Protein AF-A0AAW5EVE6-F1 (afdb_monomer)

InterPro domains:
  IPR014790 MutL, C-terminal, dimerisation [PF08676] (56-143)
  IPR014790 MutL, C-terminal, dimerisation [SM00853] (54-142)
  IPR037198 MutL, C-terminal domain superfamily [SSF118116] (49-143)
  IPR042120 MutL, C-terminal domain, dimerisation subdomain [G3DSA:3.30.1540.20] (57-97)
  IPR042121 MutL, C-terminal domain, regulatory subdomain [G3DSA:3.30.1370.100] (98-143)

Solvent-accessible surface area (backbone atoms only — not comparable to full-atom values): 9051 Å² total; per-residue (Å²): 142,84,87,88,82,80,87,82,86,82,82,80,88,78,69,98,85,69,82,74,72,82,66,86,70,68,74,83,71,78,81,72,80,65,73,75,51,52,68,52,50,61,60,46,58,75,44,98,47,92,65,33,47,80,75,48,72,47,92,89,48,28,39,34,16,40,28,82,88,66,50,78,42,79,39,56,49,62,66,51,49,51,51,51,54,48,52,53,50,49,52,26,49,76,70,73,55,38,90,59,80,84,64,97,64,68,47,80,47,79,41,61,46,74,53,45,59,54,51,61,73,40,45,78,60,36,45,58,68,36,42,66,74,45,88,37,94,68,38,27,31,35,69

Secondary structure (DSSP, 8-state):
-----PPPPPPPPP-TT-----TTS---------HHHHHHHHHHTTS--TT-EEEEEETTTEEEEE-TTS-EEEEEHHHHHHHHHHHHHHHHHHTT-------SSPPEEE--HHHHHHHHTTHHHHHHTT---EEETTTEEE-

Radius of gyration: 27.79 Å; Cα contacts (8 Å, |Δi|>4): 134; chains: 1; bounding box: 50×80×57 Å

Organism: Novacetimonas hansenii (NCBI:txid436)

Sequence (143 aa):
SGDVAAPSPVPSPAGFADSSLPLAALPSARRVVAEDAQTRADNVAAMDYPLGAAMAQVLGTYILSQTADGALVLVDQHAAHERLTHEILRQQYMGGEIRAQRLLLPEVVDLPARQVDVLLGFVPALARLGIEIEPFGGTAVLV

Nearest PDB structures (foldseek):
  3ncv-assembly1_A  TM=8.108E-01  e=2.466E-04  Neisseria gonorrhoeae FA 1090
  3gab-assembly2_B  TM=6.233E-01  e=5.281E-04  Bacillus subtilis
  3gab-assembly3_D-2  TM=6.314E-01  e=1.131E-03  Bacillus subtilis
  3kdg-assembly1_A  TM=5.516E-01  e=4.097E-04  Bacillus subtilis
  6u8t-assembly1_B  TM=3.532E-01  e=2.774E+00  Pasteurella multocida subsp. multocida str. Pm70

Foldseek 3Di:
DDDDDDDDDDDDDDDDPDPPDPCVCPPPPPPPPPPPVVVVLVVQQVDPPVQAAFDDDDPVFWTWHAHNVRDIDIHGPVVVVCVVVVVLLVVCLVVQHDDADDDPDWDKAFAQLVVVVVVVVCQVVCVSSRHHWADDPSGIITD

Mean predicted aligned error: 15.01 Å

Structure (mmCIF, N/CA/C/O backbone):
data_AF-A0AAW5EVE6-F1
#
_entry.id   AF-A0AAW5EVE6-F1
#
loop_
_atom_site.group_PDB
_atom_site.id
_atom_site.type_symbol
_atom_site.label_atom_id
_atom_site.label_alt_id
_atom_site.label_comp_id
_atom_site.label_asym_id
_atom_site.label_entity_id
_atom_site.label_seq_id
_atom_site.pdbx_PDB_ins_code
_atom_site.Cartn_x
_atom_site.Cartn_y
_atom_site.Cartn_z
_atom_site.occupancy
_atom_site.B_iso_or_equiv
_atom_site.auth_seq_id
_atom_site.auth_comp_id
_atom_site.auth_asym_id
_atom_site.auth_atom_id
_atom_site.pdbx_PDB_model_num
ATOM 1 N N . SER A 1 1 ? 18.962 63.851 -30.003 1.00 45.31 1 SER A N 1
ATOM 2 C CA . SER A 1 1 ? 18.533 62.555 -30.550 1.00 45.31 1 SER A CA 1
ATOM 3 C C . SER A 1 1 ? 18.111 61.662 -29.406 1.00 45.31 1 SER A C 1
ATOM 5 O O . SER A 1 1 ? 18.964 61.083 -28.753 1.00 45.31 1 SER A O 1
ATOM 7 N N . GLY A 1 2 ? 16.820 61.662 -29.089 1.00 48.50 2 GLY A N 1
ATOM 8 C CA . GLY A 1 2 ? 16.211 60.714 -28.163 1.00 48.50 2 GLY A CA 1
ATOM 9 C C . GLY A 1 2 ? 15.138 59.986 -28.951 1.00 48.50 2 GLY A C 1
ATOM 10 O O . GLY A 1 2 ? 14.281 60.651 -29.527 1.00 48.50 2 GLY A O 1
ATOM 11 N N . ASP A 1 3 ? 15.249 58.667 -29.042 1.00 48.28 3 ASP A N 1
ATOM 12 C CA . ASP A 1 3 ? 14.257 57.819 -29.691 1.00 48.28 3 ASP A CA 1
ATOM 13 C C . ASP A 1 3 ? 13.547 57.005 -28.607 1.00 48.28 3 ASP A C 1
ATOM 15 O O . ASP A 1 3 ? 14.190 56.391 -27.752 1.00 48.28 3 ASP A O 1
ATOM 19 N N . VAL A 1 4 ? 12.220 57.094 -28.595 1.00 50.97 4 VAL A N 1
ATOM 20 C CA . VAL A 1 4 ? 11.319 56.419 -27.658 1.00 50.97 4 VAL A CA 1
ATOM 21 C C . VAL A 1 4 ? 10.737 55.224 -28.399 1.00 50.97 4 VAL A C 1
ATOM 23 O O . VAL A 1 4 ? 9.957 55.404 -29.330 1.00 50.97 4 VAL A O 1
ATOM 26 N N . ALA A 1 5 ? 11.067 54.009 -27.964 1.00 47.56 5 ALA A N 1
ATOM 27 C CA . ALA A 1 5 ? 10.412 52.791 -28.433 1.00 47.56 5 ALA A CA 1
ATOM 28 C C . ALA A 1 5 ? 9.469 52.251 -27.343 1.00 47.56 5 ALA A C 1
ATOM 30 O O . ALA A 1 5 ? 9.874 52.028 -26.202 1.00 47.56 5 ALA A O 1
ATOM 31 N N . ALA A 1 6 ? 8.194 52.092 -27.707 1.00 54.66 6 ALA A N 1
ATOM 32 C CA . ALA A 1 6 ? 7.097 51.622 -26.861 1.00 54.66 6 ALA A CA 1
ATOM 33 C C . ALA A 1 6 ? 7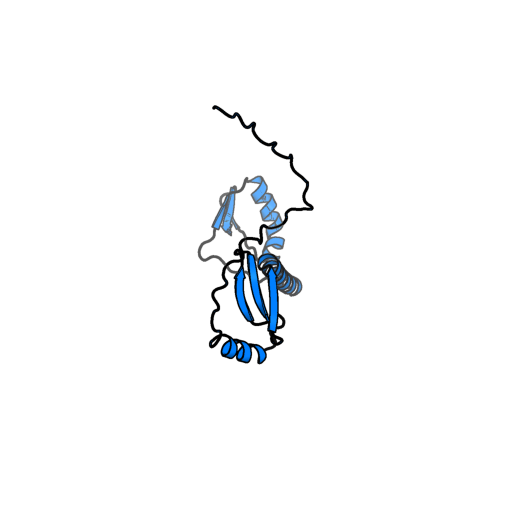.205 50.116 -26.514 1.00 54.66 6 ALA A C 1
ATOM 35 O O . ALA A 1 6 ? 7.820 49.361 -27.269 1.00 54.66 6 ALA A O 1
ATOM 36 N N . PRO A 1 7 ? 6.589 49.649 -25.408 1.00 47.78 7 PRO A N 1
ATOM 37 C CA . PRO A 1 7 ? 6.605 48.235 -25.032 1.00 47.78 7 PRO A CA 1
ATOM 38 C C . PRO A 1 7 ? 5.690 47.380 -25.929 1.00 47.78 7 PRO A C 1
ATOM 40 O O . PRO A 1 7 ? 4.555 47.756 -26.223 1.00 47.78 7 PRO A O 1
ATOM 43 N N . SER A 1 8 ? 6.180 46.203 -26.325 1.00 51.34 8 SER A N 1
ATOM 44 C CA . SER A 1 8 ? 5.432 45.190 -27.086 1.00 51.34 8 SER A CA 1
ATOM 45 C C . SER A 1 8 ? 4.387 44.457 -26.220 1.00 51.34 8 SER A C 1
ATOM 47 O O . SER A 1 8 ? 4.595 44.304 -25.014 1.00 51.34 8 SER A O 1
ATOM 49 N N . PRO A 1 9 ? 3.272 43.979 -26.810 1.00 47.69 9 PRO A N 1
ATOM 50 C CA . PRO A 1 9 ? 2.133 43.441 -26.069 1.00 47.69 9 PRO A CA 1
ATOM 51 C C . PRO A 1 9 ? 2.387 42.030 -25.519 1.00 47.69 9 PRO A C 1
ATOM 53 O O . PRO A 1 9 ? 3.032 41.202 -26.160 1.00 47.69 9 PRO A O 1
ATOM 56 N N . VAL A 1 10 ? 1.806 41.739 -24.354 1.00 57.34 10 VAL A N 1
ATOM 57 C CA . VAL A 1 10 ? 1.725 40.386 -23.776 1.00 57.34 10 VAL A CA 1
ATOM 58 C C . VAL A 1 10 ? 0.505 39.653 -24.352 1.00 57.34 10 VAL A C 1
ATOM 60 O O . VAL A 1 10 ? -0.614 40.146 -24.182 1.00 57.34 10 VAL A O 1
ATOM 63 N N . PRO A 1 11 ? 0.659 38.489 -25.011 1.00 52.50 11 PRO A N 1
ATOM 64 C CA . PRO A 1 11 ? -0.484 37.675 -25.409 1.00 52.50 11 PRO A CA 1
ATOM 65 C C . PRO A 1 11 ? -1.069 36.902 -24.212 1.00 52.50 11 PRO A C 1
ATOM 67 O O . PRO A 1 11 ? -0.345 36.342 -23.391 1.00 52.50 11 PRO A O 1
ATOM 70 N N . SER A 1 12 ? -2.403 36.894 -24.126 1.00 52.41 12 SER A N 1
ATOM 71 C CA . SER A 1 12 ? -3.210 36.124 -23.162 1.00 52.41 12 SER A CA 1
ATOM 72 C C . SER A 1 12 ? -3.257 34.623 -23.523 1.00 52.41 12 SER A C 1
ATOM 74 O O . SER A 1 12 ? -3.010 34.280 -24.679 1.00 52.41 12 SER A O 1
ATOM 76 N N . PRO A 1 13 ? -3.540 33.715 -22.564 1.00 49.59 13 PRO A N 1
ATOM 77 C CA . PRO A 1 13 ? -3.105 32.320 -22.638 1.00 49.59 13 PRO A CA 1
ATOM 78 C C . PRO A 1 13 ? -3.966 31.466 -23.580 1.00 49.59 13 PRO A C 1
ATOM 80 O O . PRO A 1 13 ? -5.193 31.456 -23.484 1.00 49.59 13 PRO A O 1
ATOM 83 N N . ALA A 1 14 ? -3.307 30.706 -24.458 1.00 49.31 14 ALA A N 1
ATOM 84 C CA . ALA A 1 14 ? -3.922 29.633 -25.234 1.00 49.31 14 ALA A CA 1
ATOM 85 C C . ALA A 1 14 ? -4.047 28.363 -24.372 1.00 49.31 14 ALA A C 1
ATOM 87 O O . ALA A 1 14 ? -3.162 28.050 -23.576 1.00 49.31 14 ALA A O 1
ATOM 88 N N . GLY A 1 15 ? -5.176 27.663 -24.507 1.00 45.88 15 GLY A N 1
ATOM 89 C CA . GLY A 1 15 ? -5.514 26.460 -23.746 1.00 45.88 15 GLY A CA 1
ATOM 90 C C . GLY A 1 15 ? -4.602 25.255 -24.007 1.00 45.88 15 GLY A C 1
ATOM 91 O O . GLY A 1 15 ? -3.751 25.273 -24.891 1.00 45.88 15 GLY A O 1
ATOM 92 N N . PHE A 1 16 ? -4.848 24.197 -23.225 1.00 54.97 16 PHE A N 1
ATOM 93 C CA . PHE A 1 16 ? -4.097 22.941 -23.028 1.00 54.97 16 PHE A CA 1
ATOM 94 C C . PHE A 1 16 ? -3.602 22.149 -24.263 1.00 54.97 16 PHE A C 1
ATOM 96 O O . PHE A 1 16 ? -3.054 21.065 -24.090 1.00 54.97 16 PHE A O 1
ATOM 103 N N . ALA A 1 17 ? -3.773 22.636 -25.491 1.00 51.78 17 ALA A N 1
ATOM 104 C CA . ALA A 1 17 ? -3.446 21.899 -26.710 1.00 51.78 17 ALA A CA 1
ATOM 105 C C . ALA A 1 17 ? -2.113 22.292 -27.374 1.00 51.78 17 ALA A C 1
ATOM 107 O O . ALA A 1 17 ? -1.734 21.631 -28.334 1.00 51.78 17 ALA A O 1
ATOM 108 N N . ASP A 1 18 ? -1.394 23.315 -26.892 1.00 47.00 18 ASP A N 1
ATOM 109 C CA . ASP A 1 18 ? -0.177 23.786 -27.581 1.00 47.00 18 ASP A CA 1
ATOM 110 C C . ASP A 1 18 ? 0.961 24.213 -26.638 1.00 47.00 18 ASP A C 1
ATOM 112 O O . ASP A 1 18 ? 1.659 25.207 -26.846 1.00 47.00 18 ASP A O 1
ATOM 116 N N . SER A 1 19 ? 1.184 23.453 -25.562 1.00 50.03 19 SER A N 1
ATOM 117 C CA . SER A 1 19 ? 2.449 23.544 -24.832 1.00 50.03 19 SER A CA 1
ATOM 118 C C . SER A 1 19 ? 3.534 22.831 -25.638 1.00 50.03 19 SER A C 1
ATOM 120 O O . SER A 1 19 ? 3.864 21.670 -25.388 1.00 50.03 19 SER A O 1
ATOM 122 N N . SER A 1 20 ? 4.079 23.528 -26.631 1.00 51.25 20 SER A N 1
ATOM 123 C CA . SER A 1 20 ? 5.347 23.155 -27.246 1.00 51.25 20 SER A CA 1
ATOM 124 C C . SER A 1 20 ? 6.426 23.134 -26.158 1.00 51.25 20 SER A C 1
ATOM 126 O O . SER A 1 20 ? 6.780 24.153 -25.564 1.00 51.25 20 SER A O 1
ATOM 128 N N . LEU A 1 21 ? 6.924 21.937 -25.840 1.00 52.16 21 LEU A N 1
ATOM 129 C CA . LEU A 1 21 ? 8.084 21.795 -24.966 1.00 52.16 21 LEU A CA 1
ATOM 130 C C . LEU A 1 21 ? 9.257 22.521 -25.647 1.00 52.16 21 LEU A C 1
ATOM 132 O O . LEU A 1 21 ? 9.522 22.241 -26.821 1.00 52.16 21 LEU A O 1
ATOM 136 N N . PRO A 1 22 ? 9.967 23.441 -24.966 1.00 47.81 22 PRO A N 1
ATOM 137 C CA . PRO A 1 22 ? 11.094 24.153 -25.550 1.00 47.81 22 PRO A CA 1
ATOM 138 C C . PRO A 1 22 ? 12.276 23.185 -25.678 1.00 47.81 22 PRO A C 1
ATOM 140 O O . PRO A 1 22 ? 13.192 23.168 -24.863 1.00 47.81 22 PRO A O 1
ATOM 143 N N . LEU A 1 23 ? 12.254 22.366 -26.729 1.00 56.19 23 LEU A N 1
ATOM 144 C CA . LEU A 1 23 ? 13.305 21.407 -27.073 1.00 56.19 23 LEU A CA 1
ATOM 145 C C . LEU A 1 23 ? 14.517 22.088 -27.744 1.00 56.19 23 LEU A C 1
ATOM 147 O O . LEU A 1 23 ? 15.449 21.421 -28.180 1.00 56.19 23 LEU A O 1
ATOM 151 N N . ALA A 1 24 ? 14.509 23.425 -27.835 1.00 55.53 24 ALA A N 1
ATOM 152 C CA . ALA A 1 24 ? 15.553 24.229 -28.473 1.00 55.53 24 ALA A CA 1
ATOM 153 C C . ALA A 1 24 ? 16.899 24.196 -27.723 1.00 55.53 24 ALA A C 1
ATOM 155 O O . ALA A 1 24 ? 17.934 24.509 -28.307 1.00 55.53 24 ALA A O 1
ATOM 156 N N . ALA A 1 25 ? 16.906 23.775 -26.457 1.00 59.16 25 ALA A N 1
ATOM 157 C CA . ALA A 1 25 ? 18.119 23.442 -25.725 1.00 59.16 25 ALA A CA 1
ATOM 158 C C . ALA A 1 25 ? 18.283 21.918 -25.703 1.00 59.16 25 ALA A C 1
ATOM 160 O O . ALA A 1 25 ? 17.994 21.265 -24.702 1.00 59.16 25 ALA A O 1
ATOM 161 N N . LEU A 1 26 ? 18.720 21.338 -26.824 1.00 48.91 26 LEU A N 1
ATOM 162 C CA . LEU A 1 26 ? 19.173 19.950 -26.824 1.00 48.91 26 LEU A CA 1
ATOM 163 C C . LEU A 1 26 ? 20.364 19.861 -25.856 1.00 48.91 26 LEU A C 1
ATOM 165 O O . LEU A 1 26 ? 21.375 20.529 -26.099 1.00 48.91 26 LEU A O 1
ATOM 169 N N . PRO A 1 27 ? 20.292 19.081 -24.762 1.00 51.47 27 PRO A N 1
ATOM 170 C CA . PRO A 1 27 ? 21.482 18.815 -23.978 1.00 51.47 27 PRO A CA 1
ATOM 171 C C . PRO A 1 27 ? 22.489 18.145 -24.911 1.00 51.47 27 PRO A C 1
ATOM 173 O O . PRO A 1 27 ? 22.150 17.206 -25.636 1.00 51.47 27 PRO A O 1
ATOM 176 N N . SER A 1 28 ? 23.728 18.628 -24.917 1.00 60.03 28 SER A N 1
ATOM 177 C CA . SER A 1 28 ? 24.845 17.91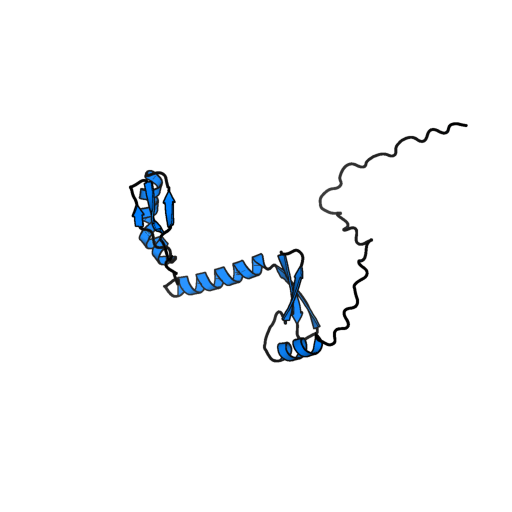2 -25.519 1.00 60.03 28 SER A CA 1
ATOM 178 C C . SER A 1 28 ? 24.971 16.591 -24.767 1.00 60.03 28 SER A C 1
ATOM 180 O O . SER A 1 28 ? 25.572 16.517 -23.696 1.00 60.03 28 SER A O 1
ATOM 182 N N . ALA A 1 29 ? 24.313 15.554 -25.287 1.00 55.66 29 ALA A N 1
ATOM 183 C CA . ALA A 1 29 ? 24.345 14.233 -24.699 1.00 55.66 29 ALA A CA 1
ATOM 184 C C . ALA A 1 29 ? 25.814 13.824 -24.596 1.00 55.66 29 ALA A C 1
ATOM 186 O O . ALA A 1 29 ? 26.517 13.707 -25.605 1.00 55.66 29 ALA A O 1
ATOM 187 N N . ARG A 1 30 ? 26.301 13.647 -23.365 1.00 49.22 30 ARG A N 1
ATOM 188 C CA . ARG A 1 30 ? 27.604 13.035 -23.138 1.00 49.22 30 ARG A CA 1
ATOM 189 C C . ARG A 1 30 ? 27.531 11.662 -23.790 1.00 49.22 30 ARG A C 1
ATOM 191 O O . ARG A 1 30 ? 26.768 10.813 -23.339 1.00 49.22 30 ARG A O 1
ATOM 198 N N . ARG A 1 31 ? 28.296 11.454 -24.862 1.00 49.06 31 ARG A N 1
ATOM 199 C CA . ARG A 1 31 ? 28.448 10.138 -25.478 1.00 49.06 31 ARG A CA 1
ATOM 200 C C . ARG A 1 31 ? 29.150 9.253 -24.452 1.00 49.06 31 ARG A C 1
ATOM 202 O O . ARG A 1 31 ? 30.368 9.306 -24.312 1.00 49.06 31 ARG A O 1
ATOM 209 N N . VAL A 1 32 ? 28.371 8.518 -23.667 1.00 50.38 32 VAL A N 1
ATOM 210 C CA . VAL A 1 32 ? 28.898 7.444 -22.831 1.00 50.38 32 VAL A CA 1
ATOM 211 C C . VAL A 1 32 ? 29.288 6.345 -23.808 1.00 50.38 32 VAL A C 1
ATOM 213 O O . VAL A 1 32 ? 28.438 5.816 -24.523 1.00 50.38 32 VAL A O 1
ATOM 216 N N . VAL A 1 33 ? 30.587 6.086 -23.931 1.00 49.62 33 VAL A N 1
ATOM 217 C CA . VAL A 1 33 ? 31.083 4.961 -24.723 1.00 49.62 33 VAL A CA 1
ATOM 218 C C . VAL A 1 33 ? 30.637 3.704 -23.982 1.00 49.62 33 VAL A C 1
ATOM 220 O O . VAL A 1 33 ? 31.029 3.469 -22.842 1.00 49.62 33 VAL A O 1
ATOM 223 N N . ALA A 1 34 ? 29.705 2.981 -24.588 1.00 53.66 34 ALA A N 1
ATOM 224 C CA . ALA A 1 34 ? 28.984 1.872 -23.988 1.00 53.66 34 ALA A CA 1
ATOM 225 C C . ALA A 1 34 ? 29.793 0.567 -24.086 1.00 53.66 34 ALA A C 1
ATOM 227 O O . ALA A 1 34 ? 29.358 -0.370 -24.739 1.00 53.66 34 ALA A O 1
ATOM 228 N N . GLU A 1 35 ? 30.977 0.493 -23.475 1.00 50.22 35 GLU A N 1
ATOM 229 C CA . GLU A 1 35 ? 31.711 -0.786 -23.396 1.00 50.22 35 GLU A CA 1
ATOM 230 C C . GLU A 1 35 ? 31.150 -1.698 -22.286 1.00 50.22 35 GLU A C 1
ATOM 232 O O . GLU A 1 35 ? 31.064 -2.907 -22.469 1.00 50.22 35 GLU A O 1
ATOM 237 N N . ASP A 1 36 ? 30.625 -1.130 -21.191 1.00 52.16 36 ASP A N 1
ATOM 238 C CA . ASP A 1 36 ? 30.060 -1.891 -20.058 1.00 52.16 36 ASP A 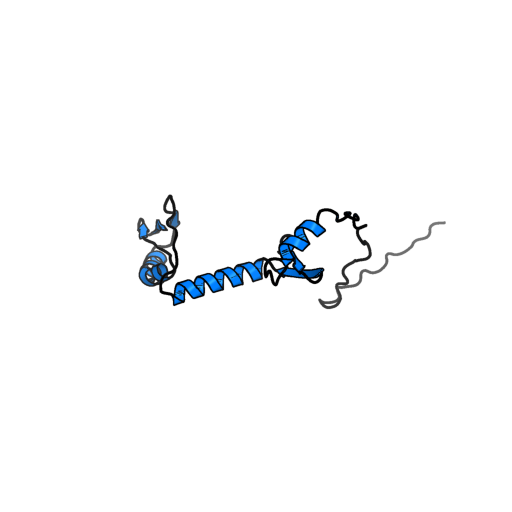CA 1
ATOM 239 C C . ASP A 1 36 ? 28.558 -2.222 -20.176 1.00 52.16 36 ASP A C 1
ATOM 241 O O . ASP A 1 36 ? 28.006 -2.963 -19.350 1.00 52.16 36 ASP A O 1
ATOM 245 N N . ALA A 1 37 ? 27.866 -1.638 -21.159 1.00 54.97 37 ALA A N 1
ATOM 246 C CA . ALA A 1 37 ? 26.435 -1.867 -21.375 1.00 54.97 37 ALA A CA 1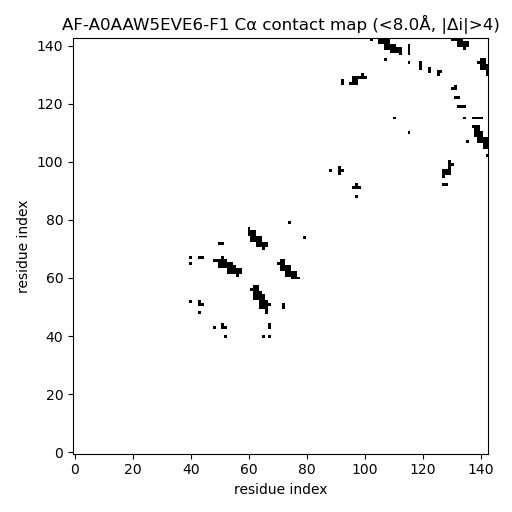
ATOM 247 C C . ALA A 1 37 ? 26.183 -3.160 -22.161 1.00 54.97 37 ALA A C 1
ATOM 249 O O . ALA A 1 37 ? 25.236 -3.881 -21.853 1.00 54.97 37 ALA A O 1
ATOM 250 N N . GLN A 1 38 ? 27.061 -3.481 -23.118 1.00 55.12 38 GLN A N 1
ATOM 251 C CA . GLN A 1 38 ? 26.913 -4.642 -23.993 1.00 55.12 38 GLN A CA 1
ATOM 252 C C . GLN A 1 38 ? 26.961 -5.953 -23.193 1.00 55.12 38 GLN A C 1
ATOM 254 O O . GLN A 1 38 ? 26.047 -6.764 -23.274 1.00 55.12 38 GLN A O 1
ATOM 259 N N . THR A 1 39 ? 27.936 -6.092 -22.290 1.00 51.44 39 THR A N 1
ATOM 260 C CA . THR A 1 39 ? 28.096 -7.282 -21.435 1.00 51.44 39 THR A CA 1
ATOM 261 C C . THR A 1 39 ? 26.924 -7.499 -20.466 1.00 51.44 39 THR A C 1
ATOM 263 O O . THR A 1 39 ? 26.627 -8.633 -20.093 1.00 51.44 39 THR A O 1
ATOM 266 N N . ARG A 1 40 ? 26.234 -6.427 -20.037 1.00 54.28 40 ARG A N 1
ATOM 267 C CA . ARG A 1 40 ? 25.008 -6.536 -19.223 1.00 54.28 40 ARG A CA 1
ATOM 268 C C . ARG A 1 40 ? 23.792 -6.881 -20.079 1.00 54.28 40 ARG A C 1
ATOM 270 O O . ARG A 1 40 ? 23.005 -7.721 -19.659 1.00 54.28 40 ARG A O 1
ATOM 277 N N . ALA A 1 41 ? 23.656 -6.273 -21.255 1.00 53.62 41 ALA A N 1
ATOM 278 C CA . ALA A 1 41 ? 22.567 -6.550 -22.190 1.00 53.62 41 ALA A CA 1
ATOM 279 C C . ALA A 1 41 ? 22.579 -8.015 -22.666 1.00 53.62 41 ALA A C 1
ATOM 281 O O . ALA A 1 41 ? 21.535 -8.667 -22.661 1.00 53.62 41 ALA A O 1
ATOM 282 N N . ASP A 1 42 ? 23.759 -8.568 -22.958 1.00 52.78 42 ASP A N 1
ATOM 283 C CA . ASP A 1 42 ? 23.918 -9.960 -23.400 1.00 52.78 42 ASP A CA 1
ATOM 284 C C . ASP A 1 42 ? 23.499 -10.973 -22.313 1.00 52.78 42 ASP A C 1
ATOM 286 O O . ASP A 1 42 ? 22.963 -12.038 -22.612 1.00 52.78 42 ASP A O 1
ATOM 290 N N . ASN A 1 43 ? 23.685 -10.630 -21.033 1.00 53.88 43 ASN A N 1
ATOM 291 C CA . ASN A 1 43 ? 23.289 -11.470 -19.894 1.00 53.88 43 ASN A CA 1
ATOM 292 C C . ASN A 1 43 ? 21.779 -11.369 -19.588 1.00 53.88 43 ASN A C 1
ATOM 294 O O . ASN A 1 43 ? 21.169 -12.301 -19.071 1.00 53.88 43 ASN A O 1
ATOM 298 N N . VAL A 1 44 ? 21.154 -10.244 -19.946 1.00 53.84 44 VAL A N 1
ATOM 299 C CA . VAL A 1 44 ? 19.703 -10.018 -19.826 1.00 53.84 44 VAL A CA 1
ATOM 300 C C . VAL A 1 44 ? 18.947 -10.760 -20.924 1.00 53.84 44 VAL A C 1
ATOM 302 O O . VAL A 1 44 ? 17.866 -11.269 -20.660 1.00 53.84 44 VAL A O 1
ATOM 305 N N . ALA A 1 45 ? 19.530 -10.905 -22.117 1.00 53.62 45 ALA A N 1
ATOM 306 C CA . ALA A 1 45 ? 18.956 -11.700 -23.203 1.00 53.62 45 ALA A CA 1
ATOM 307 C C . ALA A 1 45 ? 18.837 -13.206 -22.876 1.00 53.62 45 ALA A C 1
ATOM 309 O O . ALA A 1 45 ? 18.068 -13.911 -23.523 1.00 53.62 45 ALA A O 1
ATOM 310 N N . ALA A 1 46 ? 19.574 -13.707 -21.873 1.00 55.94 46 ALA A N 1
ATOM 311 C CA . ALA A 1 46 ? 19.525 -15.105 -21.436 1.00 55.94 46 ALA A CA 1
ATOM 312 C C . ALA A 1 46 ? 18.359 -15.425 -20.475 1.00 55.94 46 ALA A C 1
ATOM 314 O O . ALA A 1 46 ? 18.124 -16.594 -20.165 1.00 55.94 46 ALA A O 1
ATOM 315 N N . MET A 1 47 ? 17.625 -14.416 -19.997 1.00 57.25 47 MET A N 1
ATOM 316 C CA . MET A 1 47 ? 16.424 -14.579 -19.176 1.00 57.25 47 MET A CA 1
ATOM 317 C C . MET A 1 47 ? 15.247 -13.854 -19.837 1.00 57.25 47 MET A C 1
ATOM 319 O O . MET A 1 47 ? 15.406 -12.743 -20.334 1.00 57.25 47 MET A O 1
ATOM 323 N N . ASP A 1 48 ? 14.055 -14.455 -19.816 1.00 69.62 48 ASP A N 1
ATOM 324 C CA . ASP A 1 48 ? 12.833 -13.845 -20.358 1.00 69.62 48 ASP A CA 1
ATOM 325 C C . ASP A 1 48 ? 12.390 -12.638 -19.508 1.00 69.62 48 ASP A C 1
ATOM 327 O O . ASP A 1 48 ? 11.495 -12.722 -18.667 1.00 69.62 48 ASP A O 1
ATOM 331 N N . TYR A 1 49 ? 13.027 -11.488 -19.725 1.00 81.81 49 TYR A N 1
ATOM 332 C CA . TYR A 1 49 ? 12.606 -10.195 -19.198 1.00 81.81 49 TYR A CA 1
ATOM 333 C C . TYR A 1 49 ? 11.845 -9.440 -20.295 1.00 81.81 49 TYR A C 1
ATOM 335 O O . TYR A 1 49 ? 12.466 -8.730 -21.087 1.00 81.81 49 TYR A O 1
ATOM 343 N N . PRO A 1 50 ? 10.502 -9.537 -20.366 1.00 84.88 50 PRO A N 1
ATOM 344 C CA . PRO A 1 50 ? 9.726 -8.924 -21.450 1.00 84.88 50 PRO A CA 1
ATOM 345 C C . PRO A 1 50 ? 9.824 -7.392 -21.481 1.00 84.88 50 PRO A C 1
ATOM 347 O O . PRO A 1 50 ? 9.591 -6.784 -22.519 1.00 84.88 50 PRO A O 1
ATOM 350 N N . LEU A 1 51 ? 10.179 -6.763 -20.356 1.00 91.25 51 LEU A N 1
ATOM 351 C CA . LEU A 1 51 ? 10.435 -5.320 -20.267 1.00 91.25 51 LEU A CA 1
ATOM 352 C C . LEU A 1 51 ? 11.925 -4.963 -20.382 1.00 91.25 51 LEU A C 1
ATOM 354 O O . LEU A 1 51 ? 12.278 -3.788 -20.329 1.00 91.25 51 LEU A O 1
ATOM 358 N N . GLY A 1 52 ? 12.794 -5.959 -20.559 1.00 92.19 52 GLY A N 1
ATOM 359 C CA . GLY A 1 52 ? 14.231 -5.770 -20.674 1.00 92.19 52 GLY A CA 1
ATOM 360 C C . GLY A 1 52 ? 14.930 -5.431 -19.359 1.00 92.19 52 GLY A C 1
ATOM 361 O O . GLY A 1 52 ? 14.397 -5.636 -18.267 1.00 92.19 52 GLY A O 1
ATOM 362 N N . ALA A 1 53 ? 16.151 -4.912 -19.473 1.00 91.75 53 ALA A N 1
ATOM 363 C CA . ALA A 1 53 ? 16.953 -4.472 -18.337 1.00 91.75 53 ALA A CA 1
ATOM 364 C C . ALA A 1 53 ? 16.710 -3.000 -18.023 1.00 91.75 53 ALA A C 1
ATOM 366 O O . ALA A 1 53 ? 16.860 -2.143 -18.895 1.00 91.75 53 ALA A O 1
ATOM 367 N N . ALA A 1 54 ? 16.421 -2.703 -16.756 1.00 94.12 54 ALA A N 1
ATOM 368 C CA . ALA A 1 54 ? 16.354 -1.335 -16.262 1.00 94.12 54 ALA A CA 1
ATOM 369 C C . ALA A 1 54 ? 17.725 -0.648 -16.392 1.00 94.12 54 ALA A C 1
ATOM 371 O O . ALA A 1 54 ? 18.746 -1.164 -15.938 1.00 94.12 54 ALA A O 1
ATOM 372 N N . MET A 1 55 ? 17.733 0.531 -17.007 1.00 94.62 55 MET A N 1
ATOM 373 C CA . MET A 1 55 ? 18.930 1.329 -17.270 1.00 94.62 55 MET A CA 1
ATOM 374 C C . MET A 1 55 ? 19.027 2.539 -16.342 1.00 94.62 55 MET A C 1
ATOM 376 O O . MET A 1 55 ? 20.109 2.871 -15.863 1.00 94.62 55 MET A O 1
ATOM 380 N N . ALA A 1 56 ? 17.906 3.231 -16.129 1.00 94.81 56 ALA A N 1
ATOM 381 C CA . ALA A 1 56 ? 17.861 4.481 -15.380 1.00 94.81 56 ALA A CA 1
ATOM 382 C C . ALA A 1 56 ? 16.449 4.794 -14.874 1.00 94.81 56 ALA A C 1
ATOM 384 O O . ALA A 1 56 ? 15.459 4.255 -15.370 1.00 94.81 56 ALA A O 1
ATOM 385 N N . GLN A 1 57 ? 16.365 5.733 -13.932 1.00 96.31 57 GLN A N 1
ATOM 386 C CA . GLN A 1 57 ? 15.116 6.363 -13.521 1.00 96.31 57 GLN A CA 1
ATOM 387 C C . GLN A 1 57 ? 15.053 7.787 -14.079 1.00 96.31 57 GLN A C 1
ATOM 389 O O . GLN A 1 57 ? 16.017 8.548 -13.988 1.00 96.31 57 GLN A O 1
ATOM 394 N N . VAL A 1 58 ? 13.910 8.154 -14.650 1.00 97.19 58 VAL A N 1
ATOM 395 C CA . VAL A 1 58 ? 13.674 9.451 -15.287 1.00 97.19 58 VAL A CA 1
ATOM 396 C C . VAL A 1 58 ? 12.628 10.213 -14.479 1.00 97.19 58 VAL A C 1
ATOM 398 O O . VAL A 1 58 ? 11.555 9.688 -14.175 1.00 97.19 58 VAL A O 1
ATOM 401 N N . LEU A 1 59 ? 12.958 11.455 -14.103 1.00 96.06 59 LEU A N 1
ATOM 402 C CA . LEU A 1 59 ? 12.083 12.367 -13.344 1.00 96.06 59 LEU A CA 1
ATOM 403 C C . LEU A 1 59 ? 11.532 11.773 -12.031 1.00 96.06 59 LEU A C 1
ATOM 405 O O . LEU A 1 59 ? 10.463 12.164 -11.571 1.00 96.06 59 LEU A O 1
ATOM 409 N N . GLY A 1 60 ? 12.216 10.780 -11.454 1.00 93.75 60 GLY A N 1
ATOM 410 C CA . GLY A 1 60 ? 11.765 10.092 -10.241 1.00 93.75 60 GLY A CA 1
ATOM 411 C C . GLY A 1 60 ? 10.445 9.317 -10.378 1.00 93.75 60 GLY A C 1
ATOM 412 O O . GLY A 1 60 ? 9.928 8.853 -9.367 1.00 93.75 60 GLY A O 1
ATOM 413 N N . THR A 1 61 ? 9.895 9.187 -11.591 1.00 95.88 61 THR A N 1
ATOM 414 C CA . THR A 1 61 ? 8.541 8.647 -11.840 1.00 95.88 61 THR A CA 1
ATOM 415 C C . THR A 1 61 ? 8.550 7.502 -12.851 1.00 95.88 61 THR A C 1
ATOM 417 O O . THR A 1 61 ? 7.695 6.621 -12.802 1.00 95.88 61 THR A O 1
ATOM 420 N N . TYR A 1 62 ? 9.532 7.485 -13.754 1.00 97.31 62 TYR A N 1
ATOM 421 C CA . TYR A 1 62 ? 9.612 6.496 -14.819 1.00 97.31 62 TYR A CA 1
ATOM 422 C C . TYR A 1 62 ? 10.868 5.645 -14.707 1.00 97.31 62 TYR A C 1
ATOM 424 O O . TYR A 1 62 ? 11.943 6.159 -14.396 1.00 97.31 62 TYR A O 1
ATOM 432 N N . ILE A 1 63 ? 10.753 4.366 -15.048 1.00 96.75 63 ILE A N 1
ATOM 433 C CA . ILE A 1 63 ? 11.892 3.471 -15.258 1.00 96.75 63 ILE A CA 1
ATOM 434 C C . ILE A 1 63 ? 12.128 3.356 -16.764 1.00 96.75 63 ILE A C 1
ATOM 436 O O . ILE A 1 63 ? 11.221 2.997 -17.514 1.00 96.75 63 ILE A O 1
ATOM 440 N N . LEU A 1 64 ? 13.348 3.658 -17.203 1.00 96.88 64 LEU A N 1
ATOM 441 C CA . LEU A 1 64 ? 13.808 3.415 -18.566 1.00 96.88 64 LEU A CA 1
ATOM 442 C C . LEU A 1 64 ? 14.479 2.044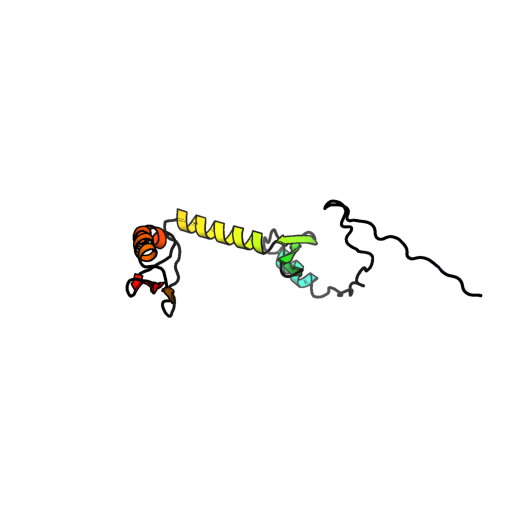 -18.628 1.00 96.88 64 LEU A C 1
ATOM 444 O O . LEU A 1 64 ? 15.406 1.789 -17.857 1.00 96.88 64 LEU A O 1
ATOM 448 N N . SER A 1 65 ? 14.048 1.199 -19.561 1.00 95.88 65 SER A N 1
ATOM 449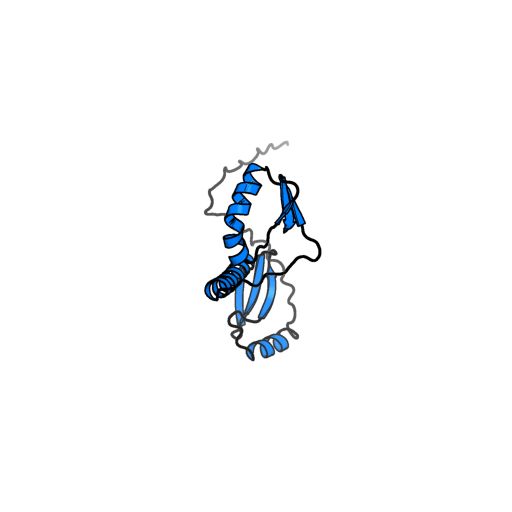 C CA . SER A 1 65 ? 14.590 -0.148 -19.766 1.00 95.88 65 SER A CA 1
ATOM 450 C C . SER A 1 65 ? 14.922 -0.405 -21.237 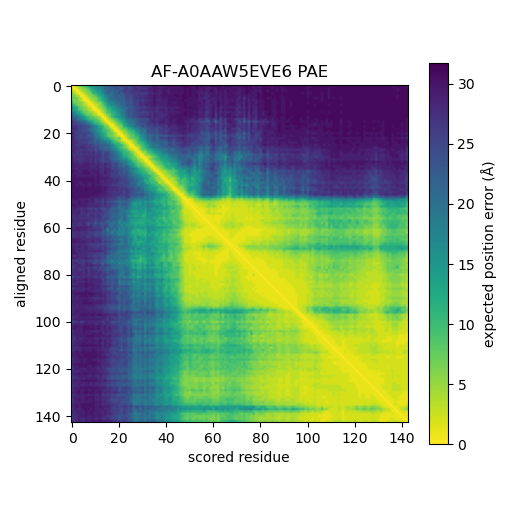1.00 95.88 65 SER A C 1
ATOM 452 O O . SER A 1 65 ? 14.323 0.212 -22.117 1.00 95.88 65 SER A O 1
ATOM 454 N N . GLN A 1 66 ? 15.862 -1.313 -21.502 1.00 93.81 66 GLN A N 1
ATOM 455 C CA . GLN A 1 66 ? 16.206 -1.779 -22.850 1.00 93.81 66 GLN A CA 1
ATOM 456 C C . GLN A 1 66 ? 15.888 -3.268 -22.999 1.00 93.81 66 GLN A C 1
ATOM 458 O O . GLN A 1 66 ? 16.391 -4.090 -22.230 1.00 93.81 66 GLN A O 1
ATOM 463 N N . THR A 1 67 ? 15.071 -3.610 -23.993 1.00 91.75 67 THR A N 1
ATOM 464 C CA . THR A 1 67 ? 14.700 -4.989 -24.349 1.00 91.75 67 THR A CA 1
ATOM 465 C C . THR A 1 67 ? 15.785 -5.675 -25.184 1.00 91.75 67 THR A C 1
ATOM 467 O O . THR A 1 67 ? 16.712 -5.032 -25.678 1.00 91.75 67 THR A O 1
ATOM 470 N N . ALA A 1 68 ? 15.685 -6.999 -25.348 1.00 87.88 68 ALA A N 1
ATOM 471 C CA . ALA A 1 68 ? 16.686 -7.805 -26.059 1.00 87.88 68 ALA A CA 1
ATOM 472 C C . ALA A 1 68 ? 16.858 -7.424 -27.546 1.00 87.88 68 ALA A C 1
ATOM 474 O O . ALA A 1 68 ? 17.931 -7.611 -28.110 1.00 87.88 68 ALA A O 1
ATOM 475 N N . ASP A 1 69 ? 15.827 -6.857 -28.175 1.00 88.44 69 ASP A N 1
ATOM 476 C CA . ASP A 1 69 ? 15.857 -6.311 -29.540 1.00 88.44 69 ASP A CA 1
ATOM 477 C C . ASP A 1 69 ? 16.371 -4.857 -29.606 1.00 88.44 69 ASP A C 1
ATOM 479 O O . ASP A 1 69 ? 16.392 -4.242 -30.671 1.00 88.44 69 ASP A O 1
ATOM 483 N N . GLY A 1 70 ? 16.814 -4.302 -28.474 1.00 85.56 70 GLY A N 1
ATOM 484 C CA . GLY A 1 70 ? 17.378 -2.960 -28.366 1.00 85.56 70 GLY A CA 1
ATOM 485 C C . GLY A 1 70 ? 16.341 -1.841 -28.257 1.00 85.56 70 GLY A C 1
ATOM 486 O O . GLY A 1 70 ? 16.738 -0.675 -28.168 1.00 85.56 70 GLY A O 1
ATOM 487 N N . ALA A 1 71 ? 15.040 -2.157 -28.237 1.00 91.62 71 ALA A N 1
ATOM 488 C CA . ALA A 1 71 ? 13.996 -1.158 -28.048 1.00 91.62 71 ALA A CA 1
ATOM 489 C C . ALA A 1 71 ? 14.031 -0.573 -26.626 1.00 91.62 71 ALA A C 1
ATOM 491 O O . ALA A 1 71 ? 14.369 -1.240 -25.645 1.00 91.62 71 ALA A O 1
ATOM 492 N N . LEU A 1 72 ? 13.693 0.712 -26.520 1.00 94.62 72 LEU A N 1
ATOM 493 C CA . LEU A 1 72 ? 13.574 1.397 -25.238 1.00 94.62 72 LEU A CA 1
ATOM 494 C C . LEU A 1 72 ? 12.126 1.345 -24.760 1.00 94.62 72 LEU A C 1
ATOM 496 O O . LEU A 1 72 ? 11.206 1.717 -25.488 1.00 94.62 72 LEU A O 1
ATOM 500 N N . VAL A 1 73 ? 11.944 0.934 -23.510 1.00 95.31 73 VAL A N 1
ATOM 501 C CA . VAL A 1 73 ? 10.651 0.881 -22.829 1.00 95.31 73 VAL A CA 1
ATOM 502 C C . VAL A 1 73 ? 10.668 1.874 -21.677 1.00 95.31 73 VAL A C 1
ATOM 504 O O . VAL A 1 73 ? 11.586 1.875 -20.855 1.00 95.31 73 VAL A O 1
ATOM 507 N N . LEU A 1 74 ? 9.637 2.715 -21.608 1.00 95.94 74 LEU A N 1
ATOM 508 C CA . LEU A 1 74 ? 9.415 3.628 -20.494 1.00 95.94 74 LEU A CA 1
ATOM 509 C C . LEU A 1 74 ? 8.242 3.113 -19.658 1.00 95.94 74 LEU A C 1
ATOM 511 O O . LEU A 1 74 ? 7.141 2.931 -20.174 1.00 95.94 74 LEU A O 1
ATOM 515 N N . VAL A 1 75 ? 8.484 2.871 -18.375 1.00 96.06 75 VAL A N 1
ATOM 516 C CA . VAL A 1 75 ? 7.496 2.310 -17.449 1.00 96.06 75 VAL A CA 1
ATOM 517 C C . VAL A 1 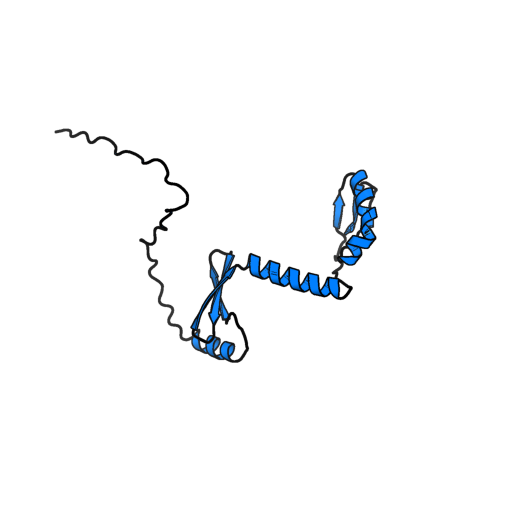75 ? 7.134 3.361 -16.410 1.00 96.06 75 VAL A C 1
ATOM 519 O O . VAL A 1 75 ? 8.026 3.884 -15.749 1.00 96.06 75 VAL A O 1
ATOM 522 N N . ASP A 1 76 ? 5.844 3.648 -16.234 1.00 97.06 76 ASP A N 1
ATOM 523 C CA . ASP A 1 76 ? 5.354 4.389 -15.066 1.00 97.06 76 ASP A CA 1
ATOM 524 C C . ASP A 1 76 ? 5.521 3.508 -13.822 1.00 97.06 76 ASP A C 1
ATOM 526 O O . ASP A 1 76 ? 4.870 2.467 -13.686 1.00 97.06 76 ASP A O 1
ATOM 530 N N . GLN A 1 77 ? 6.422 3.908 -12.924 1.00 96.12 77 GLN A N 1
ATOM 531 C CA . GLN A 1 77 ? 6.756 3.107 -11.752 1.00 96.12 77 GLN A CA 1
ATOM 532 C C . GLN A 1 77 ? 5.582 3.016 -10.767 1.00 96.12 77 GLN A C 1
ATOM 534 O O . GLN A 1 77 ? 5.463 2.011 -10.071 1.00 96.12 77 GLN A O 1
ATOM 539 N N . HIS A 1 78 ? 4.725 4.041 -10.697 1.00 96.06 78 HIS A N 1
ATOM 540 C CA . HIS A 1 78 ? 3.606 4.082 -9.761 1.00 96.06 78 HIS A CA 1
ATOM 541 C C . HIS A 1 78 ? 2.521 3.120 -10.230 1.00 96.06 78 HIS A C 1
ATOM 543 O O . HIS A 1 78 ? 2.167 2.192 -9.507 1.00 96.06 78 HIS A O 1
ATOM 549 N N . ALA A 1 79 ? 2.108 3.243 -11.495 1.00 96.75 79 ALA A N 1
ATOM 550 C CA . ALA A 1 79 ? 1.118 2.348 -12.085 1.00 96.75 79 ALA A CA 1
ATOM 551 C C . ALA A 1 79 ? 1.596 0.883 -12.104 1.00 96.75 79 ALA A C 1
ATOM 553 O O . ALA A 1 79 ? 0.814 -0.037 -11.854 1.00 96.75 79 ALA A O 1
ATOM 554 N N . ALA A 1 80 ? 2.887 0.646 -12.373 1.00 95.50 80 ALA A N 1
ATOM 555 C CA . ALA A 1 80 ? 3.466 -0.695 -12.321 1.00 95.50 80 ALA A CA 1
ATOM 556 C C . ALA A 1 80 ? 3.471 -1.268 -10.895 1.00 95.50 80 ALA A C 1
ATOM 558 O O . ALA A 1 80 ? 3.099 -2.429 -10.704 1.00 95.50 80 ALA A O 1
ATOM 559 N N . HIS A 1 81 ? 3.854 -0.461 -9.900 1.00 95.50 81 HIS A N 1
ATOM 560 C CA . HIS A 1 81 ? 3.863 -0.867 -8.497 1.00 95.50 81 HIS A CA 1
ATOM 561 C C . HIS A 1 81 ? 2.452 -1.183 -7.994 1.00 95.50 81 HIS A C 1
ATOM 563 O O . HIS A 1 81 ? 2.224 -2.258 -7.443 1.00 95.50 81 HIS A O 1
ATOM 569 N N . GLU A 1 82 ? 1.491 -0.295 -8.236 1.00 96.31 82 GLU A N 1
ATOM 570 C CA . GLU A 1 82 ? 0.096 -0.496 -7.843 1.00 96.31 82 GLU A CA 1
ATOM 571 C C . GLU A 1 82 ? -0.498 -1.749 -8.486 1.00 96.31 82 GLU A C 1
ATOM 573 O O . GLU A 1 82 ? -1.120 -2.558 -7.796 1.00 96.31 82 GLU A O 1
ATOM 578 N N . ARG A 1 83 ? -0.261 -1.963 -9.788 1.00 96.56 83 ARG A N 1
ATOM 579 C CA . ARG A 1 83 ? -0.750 -3.155 -10.491 1.00 96.56 83 ARG A CA 1
ATOM 580 C C . ARG A 1 83 ? -0.170 -4.439 -9.907 1.00 96.56 83 ARG A C 1
ATOM 582 O O . ARG A 1 83 ? -0.920 -5.395 -9.711 1.00 96.56 83 ARG A O 1
ATOM 589 N N . LEU A 1 84 ? 1.138 -4.475 -9.640 1.00 95.88 84 LEU A N 1
ATOM 590 C CA . LEU A 1 84 ? 1.792 -5.643 -9.050 1.00 95.88 84 LEU A CA 1
ATOM 591 C C . LEU A 1 84 ? 1.252 -5.922 -7.642 1.00 95.88 84 LEU A C 1
ATOM 593 O O . LEU A 1 84 ? 0.835 -7.043 -7.357 1.00 95.88 84 LEU A O 1
ATOM 597 N N . THR A 1 85 ? 1.214 -4.900 -6.786 1.00 95.19 85 THR A N 1
ATOM 598 C CA . THR A 1 85 ? 0.729 -5.011 -5.406 1.00 95.19 85 THR A CA 1
ATOM 599 C C . THR A 1 85 ? -0.735 -5.447 -5.362 1.00 95.19 85 THR A C 1
ATOM 601 O O . THR A 1 85 ? -1.080 -6.361 -4.614 1.00 95.19 85 THR A O 1
ATOM 604 N N . HIS A 1 86 ? -1.594 -4.870 -6.206 1.00 95.38 86 HIS A N 1
ATOM 605 C CA . HIS A 1 86 ? -3.000 -5.256 -6.303 1.00 95.38 86 HIS A CA 1
ATOM 606 C C . HIS A 1 86 ? -3.171 -6.709 -6.756 1.00 95.38 86 HIS A C 1
ATOM 608 O O . HIS A 1 86 ? -3.978 -7.435 -6.181 1.00 95.38 86 HIS A O 1
ATOM 614 N N . GLU A 1 87 ? -2.420 -7.156 -7.765 1.00 96.19 87 GLU A N 1
ATOM 615 C CA . GLU A 1 87 ? -2.517 -8.533 -8.255 1.00 96.19 87 GLU A CA 1
ATOM 616 C C . GLU A 1 87 ? -2.079 -9.540 -7.181 1.00 96.19 87 GLU A C 1
ATOM 618 O O . GLU A 1 87 ? -2.777 -10.526 -6.945 1.00 96.19 87 GLU A O 1
ATOM 623 N N . ILE A 1 88 ? -0.994 -9.251 -6.454 1.00 94.50 88 ILE A N 1
ATOM 624 C CA . ILE A 1 88 ? -0.545 -10.072 -5.321 1.00 94.50 88 ILE A CA 1
ATOM 625 C C . ILE A 1 88 ? -1.618 -10.121 -4.223 1.00 94.50 88 ILE A C 1
ATOM 627 O O . ILE A 1 88 ? -1.981 -11.208 -3.771 1.00 94.50 88 ILE A O 1
ATOM 631 N N . LEU A 1 89 ? -2.151 -8.967 -3.806 1.00 93.44 89 LEU A N 1
ATOM 632 C CA . LEU A 1 89 ? -3.192 -8.890 -2.774 1.00 93.44 89 LEU A CA 1
ATOM 633 C C . LEU A 1 89 ? -4.466 -9.623 -3.198 1.00 93.44 89 LEU A C 1
ATOM 635 O O . LEU A 1 89 ? -5.052 -10.357 -2.406 1.00 93.44 89 LEU A O 1
ATOM 639 N N . ARG A 1 90 ? -4.874 -9.480 -4.461 1.00 94.19 90 ARG A N 1
ATOM 640 C CA . ARG A 1 90 ? -6.032 -10.178 -5.021 1.00 94.19 90 ARG A CA 1
ATOM 641 C C . ARG A 1 90 ? -5.831 -11.690 -5.001 1.00 94.19 90 ARG A C 1
ATOM 643 O O . ARG A 1 90 ? -6.753 -12.408 -4.623 1.00 94.19 90 ARG A O 1
ATOM 650 N N . GLN A 1 91 ? -4.655 -12.178 -5.393 1.00 94.88 91 GLN A N 1
ATOM 651 C CA . GLN A 1 91 ? -4.340 -13.609 -5.362 1.00 94.88 91 GLN A CA 1
ATOM 652 C C . GLN A 1 91 ? -4.360 -14.161 -3.934 1.00 94.88 91 GLN A C 1
ATOM 654 O O . GLN A 1 91 ? -4.956 -15.209 -3.702 1.00 94.88 91 GLN A O 1
ATOM 659 N N . GLN A 1 92 ? -3.785 -13.437 -2.971 1.00 94.00 92 GLN A N 1
ATOM 660 C CA . GLN A 1 92 ? -3.826 -13.813 -1.555 1.00 94.00 92 GLN A CA 1
ATOM 661 C C . GLN A 1 92 ? -5.258 -13.836 -1.006 1.00 94.00 92 GLN A C 1
ATOM 663 O O . GLN A 1 92 ? -5.680 -14.818 -0.398 1.00 94.00 92 GLN A O 1
ATOM 668 N N . TYR A 1 93 ? -6.044 -12.800 -1.304 1.00 91.31 93 TYR A N 1
ATOM 669 C CA . TYR A 1 93 ? -7.442 -12.713 -0.889 1.00 91.31 93 TYR A CA 1
ATOM 670 C C . TYR A 1 93 ? -8.285 -13.869 -1.445 1.00 91.31 93 TYR A C 1
ATOM 672 O O . TYR A 1 93 ? -9.046 -14.492 -0.708 1.00 91.31 93 TYR A O 1
ATOM 680 N N . MET A 1 94 ? -8.123 -14.203 -2.732 1.00 92.31 94 MET A N 1
ATOM 681 C CA . MET A 1 94 ? -8.812 -15.345 -3.353 1.00 92.31 94 MET A CA 1
ATOM 682 C C . MET A 1 94 ? -8.299 -16.696 -2.833 1.00 92.31 94 MET A C 1
ATOM 684 O O . MET A 1 94 ? -9.051 -17.668 -2.821 1.00 92.31 94 MET A O 1
ATOM 688 N N . GLY A 1 95 ? -7.042 -16.754 -2.387 1.00 90.81 95 GLY A N 1
ATOM 689 C CA . GLY A 1 95 ? -6.440 -17.909 -1.719 1.00 90.81 95 GLY A CA 1
ATOM 690 C C . GLY A 1 95 ? -6.907 -18.118 -0.273 1.00 90.81 95 GLY A C 1
ATOM 691 O O . GLY A 1 95 ? -6.608 -19.160 0.303 1.00 90.81 95 GLY A O 1
ATOM 692 N N . GLY A 1 96 ? -7.657 -17.170 0.298 1.00 86.50 96 GLY A N 1
ATOM 693 C CA . GLY A 1 96 ? -8.270 -17.271 1.626 1.00 86.50 96 GLY A CA 1
ATOM 694 C C . GLY A 1 96 ? -7.422 -16.735 2.781 1.00 86.50 96 GLY A C 1
ATOM 695 O O . GLY A 1 96 ? -7.928 -16.655 3.899 1.00 86.50 96 GLY A O 1
ATOM 696 N N . GLU A 1 97 ? -6.179 -16.324 2.531 1.00 85.12 97 GLU A N 1
ATOM 697 C CA . GLU A 1 97 ? -5.289 -15.773 3.553 1.00 85.12 97 GLU A CA 1
ATOM 698 C C . GLU A 1 97 ? -4.403 -14.671 2.960 1.00 85.12 97 GLU A C 1
ATOM 700 O O . GLU A 1 97 ? -3.654 -14.895 2.005 1.00 85.12 97 GLU A O 1
ATOM 705 N N . ILE A 1 98 ? -4.477 -13.474 3.548 1.00 92.38 98 ILE A N 1
ATOM 706 C CA . ILE A 1 98 ? -3.540 -12.381 3.279 1.00 92.38 98 ILE A CA 1
ATOM 707 C C . ILE A 1 98 ? -2.400 -12.470 4.284 1.00 92.38 98 ILE A C 1
ATOM 709 O O . ILE A 1 98 ? -2.623 -12.560 5.489 1.00 92.38 98 ILE A O 1
ATOM 713 N N . ARG A 1 99 ? -1.163 -12.429 3.781 1.00 89.38 99 ARG A N 1
ATOM 714 C CA . ARG A 1 99 ? 0.026 -12.457 4.634 1.00 89.38 99 ARG A CA 1
ATOM 715 C C . ARG A 1 99 ? 0.121 -11.142 5.400 1.00 89.38 99 ARG A C 1
ATOM 717 O O . ARG A 1 99 ? 0.369 -10.101 4.799 1.00 89.38 99 ARG A O 1
ATOM 724 N N . ALA A 1 100 ? -0.030 -11.214 6.715 1.00 91.31 100 ALA A N 1
ATOM 725 C CA . ALA A 1 100 ? 0.177 -10.093 7.619 1.00 91.31 100 ALA A CA 1
ATOM 726 C C . ALA A 1 100 ? 1.562 -10.165 8.274 1.00 91.31 100 ALA A C 1
ATOM 728 O O . ALA A 1 100 ? 2.100 -11.248 8.519 1.00 91.31 100 ALA A O 1
ATOM 729 N N . GLN A 1 101 ? 2.128 -9.003 8.593 1.00 92.75 101 GLN A N 1
ATOM 730 C CA . GLN A 1 101 ? 3.326 -8.883 9.415 1.00 92.75 101 GLN A CA 1
ATOM 731 C C . GLN A 1 101 ? 2.968 -8.109 10.680 1.00 92.75 101 GLN A C 1
ATOM 733 O O . GLN A 1 101 ? 2.576 -6.949 10.599 1.00 92.75 101 GLN A O 1
ATOM 738 N N . ARG A 1 102 ? 3.144 -8.735 11.848 1.00 92.06 102 ARG A N 1
ATOM 739 C CA . ARG A 1 102 ? 3.002 -8.035 13.128 1.00 92.06 102 ARG A CA 1
ATOM 740 C C . ARG A 1 102 ? 4.126 -7.023 13.317 1.00 92.06 102 ARG A C 1
ATOM 742 O O . ARG A 1 102 ? 5.287 -7.316 13.015 1.00 92.06 102 ARG A O 1
ATOM 749 N N . LEU A 1 103 ? 3.774 -5.857 13.846 1.00 94.25 103 LEU A N 1
ATOM 750 C CA . LEU A 1 103 ? 4.734 -4.824 14.214 1.00 94.25 103 LEU A CA 1
ATOM 751 C C . LEU A 1 103 ? 5.559 -5.267 15.433 1.00 94.25 103 LEU A C 1
ATOM 753 O O . LEU A 1 103 ? 5.096 -6.029 16.280 1.00 94.25 103 LEU A O 1
ATOM 757 N N . LEU A 1 104 ? 6.799 -4.776 15.529 1.00 96.06 104 LEU A N 1
ATOM 758 C CA . LEU A 1 104 ? 7.661 -5.021 16.697 1.00 96.06 104 LEU A CA 1
ATOM 759 C C . LEU A 1 104 ? 7.091 -4.386 17.971 1.00 96.06 104 LEU A C 1
ATOM 761 O O . LEU A 1 104 ? 7.263 -4.915 19.067 1.00 96.06 104 LEU A O 1
ATOM 765 N N . LEU A 1 105 ? 6.439 -3.239 17.806 1.00 96.00 105 LEU A N 1
ATOM 766 C CA . LEU A 1 105 ? 5.727 -2.502 18.834 1.00 96.00 105 LEU A CA 1
ATOM 767 C C . LEU A 1 105 ? 4.375 -2.113 18.232 1.00 96.00 105 LEU A C 1
ATOM 769 O O . LEU A 1 105 ? 4.388 -1.526 17.148 1.00 96.00 105 LEU A O 1
ATOM 773 N N . PRO A 1 106 ? 3.249 -2.435 18.891 1.00 94.81 106 PRO A N 1
ATOM 774 C CA . PRO A 1 106 ? 1.940 -2.021 18.411 1.00 94.81 106 PRO A CA 1
ATOM 775 C C . PRO A 1 106 ? 1.837 -0.501 18.306 1.00 94.81 106 PRO A C 1
ATOM 777 O O . PRO A 1 106 ? 2.350 0.222 19.168 1.00 94.81 106 PRO A O 1
ATOM 780 N N . GLU A 1 107 ? 1.160 -0.023 17.269 1.00 96.00 107 GLU A N 1
ATOM 781 C CA . GLU A 1 107 ? 0.922 1.406 17.075 1.00 96.00 107 GLU A CA 1
ATOM 782 C C . GLU A 1 107 ? -0.422 1.799 17.698 1.00 96.00 107 GLU A C 1
ATOM 784 O O . GLU A 1 107 ? -1.448 1.177 17.427 1.00 96.00 107 GLU A O 1
ATOM 789 N N . VAL A 1 108 ? -0.422 2.828 18.552 1.00 97.00 108 VAL A N 1
ATOM 790 C CA . VAL A 1 108 ? -1.656 3.381 19.130 1.00 97.00 108 VAL A CA 1
ATOM 791 C C . VAL A 1 108 ? -2.253 4.369 18.138 1.00 97.00 108 VAL A C 1
ATOM 793 O O . VAL A 1 108 ? -1.639 5.391 17.836 1.00 97.00 108 VAL A O 1
ATOM 796 N N . VAL A 1 109 ? -3.467 4.091 17.674 1.00 96.62 109 VAL A N 1
ATOM 797 C CA . VAL A 1 109 ? -4.214 4.974 16.776 1.00 96.62 109 VAL A CA 1
ATOM 798 C C . VAL A 1 109 ? -5.390 5.575 17.539 1.00 96.62 109 VAL A C 1
ATOM 800 O O . VAL A 1 109 ? -6.327 4.863 17.905 1.00 96.62 109 VAL A O 1
ATOM 803 N N . ASP A 1 110 ? -5.344 6.887 17.776 1.00 97.50 110 ASP A N 1
ATOM 804 C CA . ASP A 1 110 ? -6.403 7.631 18.465 1.00 97.50 110 ASP A CA 1
ATOM 805 C C . ASP A 1 110 ? -7.594 7.909 17.539 1.00 97.50 110 ASP A C 1
ATOM 807 O O . ASP A 1 110 ? -7.446 8.445 16.438 1.00 97.50 110 ASP A O 1
ATOM 811 N N . LEU A 1 111 ? -8.802 7.575 17.998 1.00 96.50 111 LEU A N 1
ATOM 812 C CA . LEU A 1 111 ? -10.054 7.819 17.280 1.00 96.50 111 LEU A CA 1
ATOM 813 C C . LEU A 1 111 ? -11.175 8.240 18.249 1.00 96.50 111 LEU A C 1
ATOM 815 O O . LEU A 1 111 ? -11.221 7.800 19.398 1.00 96.50 111 LEU A O 1
ATOM 819 N N . PRO A 1 112 ? -12.159 9.042 17.800 1.00 96.31 112 PRO A N 1
ATOM 820 C CA . PRO A 1 112 ? -13.376 9.286 18.566 1.00 96.31 112 PRO A CA 1
ATOM 821 C C . PRO A 1 112 ? -14.030 7.970 19.008 1.00 96.31 112 PRO A C 1
ATOM 823 O O . PRO A 1 112 ? -14.164 7.056 18.198 1.00 96.31 112 PRO A O 1
ATOM 826 N N . ALA A 1 113 ? -14.535 7.900 20.244 1.00 93.88 113 ALA A N 1
ATOM 827 C CA . ALA A 1 113 ? -15.136 6.678 20.800 1.00 93.88 113 ALA A CA 1
ATOM 828 C C . ALA A 1 113 ? -16.192 6.035 19.876 1.00 93.88 113 ALA A C 1
ATOM 830 O O . ALA A 1 113 ? -16.205 4.827 19.670 1.00 93.88 113 ALA A O 1
ATOM 831 N N . ARG A 1 114 ? -17.020 6.855 19.209 1.00 94.06 114 ARG A N 1
ATOM 832 C CA . ARG A 1 114 ? -18.013 6.360 18.237 1.00 94.06 114 ARG A CA 1
ATOM 833 C C . ARG A 1 114 ? -17.389 5.644 17.035 1.00 94.06 114 ARG A C 1
ATOM 835 O O . ARG A 1 114 ? -18.022 4.763 16.471 1.00 94.06 114 ARG A O 1
ATOM 842 N N . GLN A 1 115 ? -16.196 6.050 16.603 1.00 95.88 115 GLN A N 1
ATOM 843 C CA . GLN A 1 115 ? -15.476 5.397 15.509 1.00 95.88 115 GLN A CA 1
ATOM 844 C C . GLN A 1 115 ? -14.804 4.106 15.974 1.00 95.88 115 GLN A C 1
ATOM 846 O O . GLN A 1 115 ? -14.782 3.159 15.196 1.00 95.88 115 GLN A O 1
ATOM 851 N N . VAL A 1 116 ? -14.334 4.038 17.228 1.00 96.62 116 VAL A N 1
ATOM 852 C CA . VAL A 1 116 ? -13.814 2.795 17.827 1.00 96.62 116 VAL A CA 1
ATOM 853 C C . VAL A 1 116 ? -14.890 1.716 17.775 1.00 96.62 116 VAL A C 1
ATOM 855 O O . VAL A 1 116 ? -14.657 0.661 17.196 1.00 96.62 116 VAL A O 1
ATOM 858 N N . ASP A 1 117 ? -16.096 2.005 18.270 1.00 94.00 117 ASP A N 1
ATOM 859 C CA . ASP A 1 117 ? -17.201 1.036 18.277 1.00 94.00 117 ASP A CA 1
ATOM 860 C C . ASP A 1 117 ? -17.554 0.538 16.866 1.00 94.00 117 ASP A C 1
ATOM 862 O O . ASP A 1 117 ? -17.745 -0.660 16.645 1.00 94.00 117 ASP A O 1
ATOM 866 N N . VAL A 1 118 ? -17.608 1.452 15.890 1.00 95.50 118 VAL A N 1
ATOM 867 C CA . VAL A 1 118 ? -17.864 1.103 14.484 1.00 95.50 118 VAL A CA 1
ATOM 868 C C . VAL A 1 118 ? -16.745 0.220 13.937 1.00 95.50 118 VAL A C 1
ATOM 870 O O . VAL A 1 118 ? -17.029 -0.810 13.330 1.00 95.50 118 VAL A O 1
ATOM 873 N N . LEU A 1 119 ? -15.485 0.596 14.163 1.00 95.62 119 LEU A N 1
ATOM 874 C CA . LEU A 1 119 ? -14.313 -0.110 13.655 1.00 95.62 119 LEU A CA 1
ATOM 875 C C . LEU A 1 119 ? -14.189 -1.518 14.252 1.00 95.62 119 LEU A C 1
ATOM 877 O O . LEU A 1 119 ? -13.909 -2.468 13.521 1.00 95.62 119 LEU A O 1
ATOM 881 N N . LEU A 1 120 ? -14.484 -1.677 15.546 1.00 95.19 120 LEU A N 1
ATOM 882 C CA . LEU A 1 120 ? -14.518 -2.979 16.217 1.00 95.19 120 LEU A CA 1
ATOM 883 C C . LEU A 1 120 ? -15.559 -3.923 15.593 1.00 95.19 120 LEU A C 1
ATOM 885 O O . LEU A 1 120 ? -15.331 -5.130 15.512 1.00 95.19 120 LEU A O 1
ATOM 889 N N . GLY A 1 121 ? -16.659 -3.382 15.058 1.00 95.94 121 GLY A N 1
ATOM 890 C CA . GLY A 1 121 ? -17.637 -4.145 14.276 1.00 95.94 121 GLY A CA 1
ATOM 891 C C . GLY A 1 121 ? -17.077 -4.739 12.974 1.00 95.94 121 GLY A C 1
ATOM 892 O O . GLY A 1 121 ? -17.618 -5.722 12.464 1.00 95.94 121 GLY A O 1
ATOM 893 N N . PHE A 1 122 ? -15.974 -4.196 12.451 1.00 96.75 122 PHE A N 1
ATOM 894 C CA . PHE A 1 122 ? -15.304 -4.668 11.237 1.00 96.75 122 PHE A CA 1
ATOM 895 C C . PHE A 1 122 ? -14.079 -5.548 11.503 1.00 96.75 122 PHE A C 1
ATOM 897 O O . PHE A 1 122 ? -13.469 -6.000 10.536 1.00 96.75 122 PHE A O 1
ATOM 904 N N . VAL A 1 123 ? -13.743 -5.869 12.759 1.00 96.06 123 VAL A N 1
ATOM 905 C CA . VAL A 1 123 ? -12.580 -6.717 13.102 1.00 96.06 123 VAL A CA 1
ATOM 906 C C . VAL A 1 123 ? -12.516 -8.008 12.274 1.00 96.06 123 VAL A C 1
ATOM 908 O O . VAL A 1 123 ? -11.474 -8.264 11.672 1.00 96.06 123 VAL A O 1
ATOM 911 N N . PRO A 1 124 ? -13.604 -8.794 12.108 1.00 93.69 124 PRO A N 1
ATOM 912 C CA . PRO A 1 124 ? -13.544 -10.000 11.283 1.00 93.69 124 PRO A CA 1
ATOM 913 C C . PRO A 1 124 ? -13.263 -9.718 9.802 1.00 93.69 124 PRO A C 1
ATOM 915 O O . PRO A 1 124 ? -12.758 -10.586 9.095 1.00 93.69 124 PRO A O 1
ATOM 918 N N . ALA A 1 125 ? -13.642 -8.542 9.295 1.00 93.31 125 ALA A N 1
ATOM 919 C CA . ALA A 1 125 ? -13.370 -8.134 7.920 1.00 93.31 125 ALA A CA 1
ATOM 920 C C . ALA A 1 125 ? -11.930 -7.639 7.747 1.00 93.31 125 ALA A C 1
ATOM 922 O O . ALA A 1 125 ? -11.285 -8.018 6.774 1.00 93.31 125 ALA A O 1
ATOM 923 N N . LEU A 1 126 ? -11.426 -6.860 8.704 1.00 94.44 126 LEU A N 1
ATOM 924 C CA . LEU A 1 126 ? -10.045 -6.382 8.747 1.00 94.44 126 LEU A CA 1
ATOM 925 C C . LEU A 1 126 ? -9.053 -7.543 8.873 1.00 94.44 126 LEU A C 1
ATOM 927 O O . LEU A 1 126 ? -8.089 -7.595 8.115 1.00 94.44 126 LEU A O 1
ATOM 931 N N . ALA A 1 127 ? -9.356 -8.542 9.705 1.00 92.12 127 ALA A N 1
ATOM 932 C CA . ALA A 1 127 ? -8.526 -9.737 9.847 1.00 92.12 127 ALA A CA 1
ATOM 933 C C . ALA A 1 127 ? -8.373 -10.503 8.520 1.00 92.12 127 ALA A C 1
ATOM 935 O O . ALA A 1 127 ? -7.281 -10.952 8.183 1.00 92.12 127 ALA A O 1
ATOM 936 N N . ARG A 1 128 ? -9.435 -10.584 7.699 1.00 90.88 128 ARG A N 1
ATOM 937 C CA . ARG A 1 128 ? -9.353 -11.175 6.345 1.00 90.88 128 ARG A CA 1
ATOM 938 C C . ARG A 1 128 ? -8.476 -10.372 5.385 1.00 90.88 128 ARG A C 1
ATOM 940 O O . ARG A 1 128 ? -8.054 -10.914 4.370 1.00 90.88 128 ARG A O 1
ATOM 947 N N . LEU A 1 129 ? -8.235 -9.098 5.684 1.00 92.38 129 LEU A N 1
ATOM 948 C CA . LEU A 1 129 ? -7.329 -8.216 4.950 1.00 92.38 129 LEU A CA 1
ATOM 949 C C . LEU A 1 129 ? -5.912 -8.191 5.545 1.00 92.38 129 LEU A C 1
ATOM 951 O O . LEU A 1 129 ? -5.076 -7.433 5.065 1.00 92.38 129 LEU A O 1
ATOM 955 N N . GLY A 1 130 ? -5.634 -9.011 6.565 1.00 92.75 130 GLY A N 1
ATOM 956 C CA . GLY A 1 130 ? -4.346 -9.037 7.257 1.00 92.75 130 GLY A CA 1
ATOM 957 C C . GLY A 1 130 ? -4.141 -7.881 8.240 1.00 92.75 130 GLY A C 1
ATOM 958 O O . GLY A 1 130 ? -3.004 -7.578 8.585 1.00 92.75 130 GLY A O 1
ATOM 959 N N . ILE A 1 131 ? -5.222 -7.223 8.671 1.00 94.56 131 ILE A N 1
ATOM 960 C CA . ILE A 1 131 ? -5.192 -6.122 9.638 1.00 94.56 131 ILE A CA 1
ATOM 961 C C . ILE A 1 131 ? -5.763 -6.629 10.964 1.00 94.56 131 ILE A C 1
ATOM 963 O O . ILE A 1 131 ? -6.953 -6.936 11.065 1.00 94.56 131 ILE A O 1
ATOM 967 N N . GLU A 1 132 ? -4.910 -6.713 11.980 1.00 94.50 132 GLU A N 1
ATOM 968 C CA . GLU A 1 132 ? -5.293 -7.036 13.354 1.00 94.50 132 GLU A CA 1
ATOM 969 C C . GLU A 1 132 ? -5.438 -5.726 14.131 1.00 94.50 132 GLU A C 1
ATOM 971 O O . GLU A 1 132 ? -4.585 -4.854 14.014 1.00 94.50 132 GLU A O 1
ATOM 976 N N . ILE A 1 133 ? -6.532 -5.569 14.881 1.00 95.94 133 ILE A N 1
ATOM 977 C CA . ILE A 1 133 ? -6.712 -4.420 15.773 1.00 95.94 133 ILE A CA 1
ATOM 978 C C . ILE A 1 133 ? -7.287 -4.851 17.116 1.00 95.94 133 ILE A C 1
ATOM 980 O O . ILE A 1 133 ? -8.109 -5.769 17.183 1.00 95.94 133 ILE A O 1
ATOM 984 N N . GLU A 1 134 ? -6.912 -4.136 18.174 1.00 95.00 134 GLU A N 1
ATOM 985 C CA . GLU A 1 134 ? -7.401 -4.368 19.535 1.00 95.00 134 GLU A CA 1
ATOM 986 C C . GLU A 1 134 ? -7.833 -3.053 20.203 1.00 95.00 134 GLU A C 1
ATOM 988 O O . GLU A 1 134 ? -7.198 -2.021 19.993 1.00 95.00 134 GLU A O 1
ATOM 993 N N . PRO A 1 135 ? -8.905 -3.035 21.014 1.00 95.44 135 PRO A N 1
ATOM 994 C CA . PRO A 1 135 ? -9.342 -1.819 21.695 1.00 95.44 135 PRO A CA 1
ATOM 995 C C . PRO A 1 135 ? -8.339 -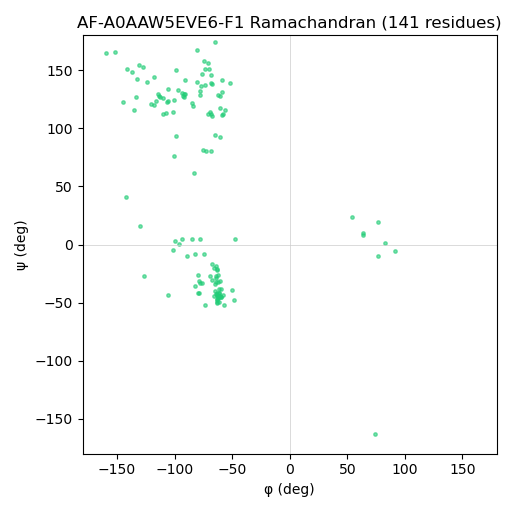1.358 22.761 1.00 95.44 135 PRO A C 1
ATOM 997 O O . PRO A 1 135 ? -7.871 -2.154 23.573 1.00 95.44 135 PRO A O 1
ATOM 1000 N N . PHE A 1 136 ? -8.094 -0.047 22.832 1.00 96.25 136 PHE A N 1
ATOM 1001 C CA . PHE A 1 136 ? -7.210 0.563 23.826 1.00 96.25 136 PHE A CA 1
ATOM 1002 C C . PHE A 1 136 ? -7.831 1.827 24.432 1.00 96.25 136 PHE A C 1
ATOM 1004 O O . PHE A 1 136 ? -8.084 2.815 23.751 1.00 96.25 136 PHE A O 1
ATOM 1011 N N . GLY A 1 137 ? -8.124 1.802 25.735 1.00 91.56 137 GLY A N 1
ATOM 1012 C CA . GLY A 1 137 ? -8.580 2.992 26.471 1.00 91.56 137 GLY A CA 1
ATOM 1013 C C . GLY A 1 137 ? -9.923 3.604 26.029 1.00 91.56 137 GLY A C 1
ATOM 1014 O O . GLY A 1 137 ? -10.260 4.691 26.484 1.00 91.56 137 GLY A O 1
ATOM 1015 N N . GLY A 1 138 ? -10.697 2.945 25.158 1.00 91.56 138 GLY A N 1
ATOM 1016 C CA . GLY A 1 138 ? -12.019 3.401 24.690 1.00 91.56 138 GLY A CA 1
ATOM 1017 C C . GLY A 1 138 ? -12.005 4.528 23.646 1.00 91.56 138 GLY A C 1
ATOM 1018 O O . GLY A 1 138 ? -13.041 4.825 23.055 1.00 91.56 138 GLY A O 1
ATOM 1019 N N . THR A 1 139 ? -10.848 5.138 23.390 1.00 96.19 139 THR A N 1
ATOM 1020 C CA . THR A 1 139 ? -10.651 6.196 22.381 1.00 96.19 139 THR A CA 1
ATOM 1021 C C . THR A 1 139 ? -9.462 5.916 21.465 1.00 96.19 139 THR A C 1
ATOM 1023 O O . THR A 1 139 ? -8.967 6.819 20.799 1.00 96.19 139 THR A O 1
ATOM 1026 N N . ALA A 1 140 ? -8.978 4.678 21.447 1.00 96.75 140 ALA A N 1
ATOM 1027 C CA . ALA A 1 140 ? -7.902 4.254 20.573 1.00 96.75 140 ALA A CA 1
ATOM 1028 C C . ALA A 1 140 ? -8.013 2.760 20.249 1.00 96.75 140 ALA A C 1
ATOM 1030 O O . ALA A 1 140 ? -8.737 2.004 20.909 1.00 96.75 140 ALA A O 1
ATOM 1031 N N . VAL A 1 141 ? -7.266 2.342 19.233 1.00 97.19 141 VAL A N 1
ATOM 1032 C CA . VAL A 1 141 ? -6.984 0.934 18.939 1.00 97.19 141 VAL A CA 1
ATOM 1033 C C . VAL A 1 141 ? -5.480 0.721 18.815 1.00 97.19 141 VAL A C 1
ATOM 1035 O O . VAL A 1 141 ? -4.748 1.648 18.473 1.00 97.19 141 VAL A O 1
ATOM 1038 N N . LEU A 1 142 ? -5.029 -0.493 19.105 1.00 96.50 142 LEU A N 1
ATOM 1039 C CA . LEU A 1 142 ? -3.698 -0.974 18.754 1.00 96.50 142 LEU A CA 1
ATOM 1040 C C . LEU A 1 142 ? -3.764 -1.648 17.389 1.00 96.50 142 LEU A C 1
ATOM 1042 O O . LEU A 1 142 ? -4.743 -2.347 17.123 1.00 96.50 142 LEU A O 1
ATOM 1046 N N . VAL A 1 143 ? -2.731 -1.449 16.575 1.00 95.44 143 VAL A N 1
ATOM 1047 C CA . VAL A 1 143 ? -2.472 -2.157 15.310 1.00 95.44 143 VAL A CA 1
ATOM 1048 C C . VAL A 1 143 ? -1.153 -2.913 15.422 1.00 95.44 143 VAL A C 1
ATOM 1050 O O . VAL A 1 143 ? -0.208 -2.338 16.013 1.00 95.44 143 VAL A O 1
#

pLDDT: mean 80.06, std 20.02, range [45.31, 97.5]